Protein AF-A0AA97H1F6-F1 (afdb_monomer_lite)

Structure (mmCIF, N/CA/C/O backbone):
data_AF-A0AA97H1F6-F1
#
_entry.id   AF-A0AA97H1F6-F1
#
loop_
_atom_site.group_PDB
_atom_site.id
_atom_site.type_symbol
_atom_site.label_atom_id
_atom_site.label_alt_id
_atom_site.label_comp_id
_atom_site.label_asym_id
_atom_site.label_entity_id
_atom_site.label_seq_id
_atom_site.pdbx_PDB_ins_code
_atom_site.Cartn_x
_atom_site.Cartn_y
_atom_site.Cartn_z
_atom_site.occupancy
_atom_site.B_iso_or_equiv
_atom_site.auth_seq_id
_atom_site.auth_comp_id
_atom_site.auth_asym_id
_atom_site.auth_atom_id
_atom_site.pdbx_PDB_model_num
ATOM 1 N N . MET A 1 1 ? 39.868 -29.012 -41.112 1.00 48.16 1 MET A N 1
ATOM 2 C CA . MET A 1 1 ? 40.138 -27.987 -40.078 1.00 48.16 1 MET A CA 1
ATOM 3 C C . MET A 1 1 ? 39.762 -26.616 -40.615 1.00 48.16 1 MET A C 1
ATOM 5 O O . MET A 1 1 ? 40.369 -26.194 -41.588 1.00 48.16 1 MET A O 1
ATOM 9 N N . LYS A 1 2 ? 38.782 -25.948 -39.997 1.00 46.66 2 LYS A N 1
ATOM 10 C CA . LYS A 1 2 ? 38.742 -24.490 -39.789 1.00 46.66 2 LYS A CA 1
ATOM 11 C C . LYS A 1 2 ? 37.569 -24.178 -38.853 1.00 46.66 2 LYS A C 1
ATOM 13 O O . LYS A 1 2 ? 36.409 -24.271 -39.229 1.00 46.66 2 LYS A O 1
ATOM 18 N N . THR A 1 3 ? 37.948 -23.940 -37.601 1.00 50.97 3 THR A N 1
ATOM 19 C CA . THR A 1 3 ? 37.331 -23.051 -36.602 1.00 50.97 3 THR A CA 1
ATOM 20 C C . THR A 1 3 ? 36.344 -22.057 -37.235 1.00 50.97 3 THR A C 1
ATOM 22 O O . THR A 1 3 ? 36.708 -21.379 -38.188 1.00 50.97 3 THR A O 1
ATOM 25 N N . GLY A 1 4 ? 35.083 -21.958 -36.824 1.00 58.19 4 GLY A N 1
ATOM 26 C CA . GLY A 1 4 ? 34.626 -21.762 -35.454 1.00 58.19 4 GLY A CA 1
ATOM 27 C C . GLY A 1 4 ? 34.328 -20.274 -35.267 1.00 58.19 4 GLY A C 1
ATOM 28 O O . GLY A 1 4 ? 35.248 -19.472 -35.340 1.00 58.19 4 GLY A O 1
ATOM 29 N N . LEU A 1 5 ? 33.071 -19.913 -35.018 1.00 58.59 5 LEU A N 1
ATOM 30 C CA . LEU A 1 5 ? 32.729 -18.680 -34.314 1.00 58.59 5 LEU A CA 1
ATOM 31 C C . LEU A 1 5 ? 31.618 -19.036 -33.328 1.00 58.59 5 LEU A C 1
ATOM 33 O O . LEU A 1 5 ? 30.497 -19.357 -33.712 1.00 58.59 5 LEU A O 1
ATOM 37 N N . LEU A 1 6 ? 31.996 -19.070 -32.054 1.00 57.38 6 LEU A N 1
ATOM 38 C CA . LEU A 1 6 ? 31.102 -19.235 -30.920 1.00 57.38 6 LEU A CA 1
ATOM 39 C C . LEU A 1 6 ? 30.068 -18.107 -30.933 1.00 57.38 6 LEU A C 1
ATOM 41 O O . LEU A 1 6 ? 30.428 -16.931 -30.893 1.00 57.38 6 LEU A O 1
ATOM 45 N N . SER A 1 7 ? 28.787 -18.474 -30.962 1.00 59.50 7 SER A N 1
ATOM 46 C CA . SER A 1 7 ? 27.682 -17.581 -30.626 1.00 59.50 7 SER A CA 1
ATOM 47 C C . SER A 1 7 ? 27.861 -17.097 -29.189 1.00 59.50 7 SER A C 1
ATOM 49 O O . SER A 1 7 ? 27.561 -17.816 -28.239 1.00 59.50 7 SER A O 1
ATOM 51 N N . ILE A 1 8 ? 28.364 -15.876 -29.019 1.00 64.00 8 ILE A N 1
ATOM 52 C CA . ILE A 1 8 ? 28.364 -15.194 -27.726 1.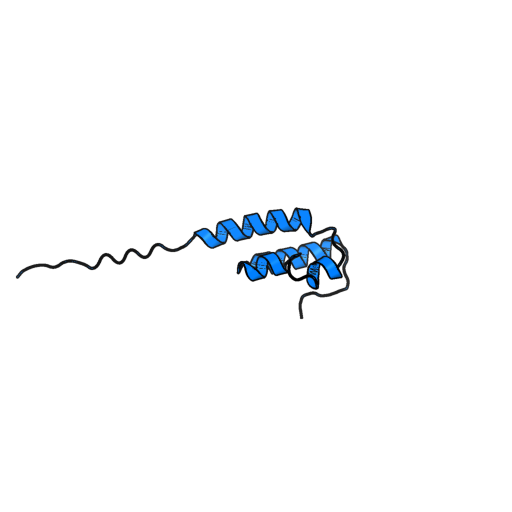00 64.00 8 ILE A CA 1
ATOM 53 C C . ILE A 1 8 ? 26.940 -14.671 -27.516 1.00 64.00 8 ILE A C 1
ATOM 55 O O . ILE A 1 8 ? 26.591 -13.564 -27.920 1.00 64.00 8 ILE A O 1
ATOM 59 N N . GLY A 1 9 ? 26.090 -15.523 -26.941 1.00 62.06 9 GLY A N 1
ATOM 60 C CA . GLY A 1 9 ? 24.792 -15.126 -26.415 1.00 62.06 9 GLY A CA 1
ATOM 61 C C . GLY A 1 9 ? 25.005 -14.246 -25.189 1.00 62.06 9 GLY A C 1
ATOM 62 O O . GLY A 1 9 ? 25.326 -14.743 -24.113 1.00 62.06 9 GLY A O 1
ATOM 63 N N . PHE A 1 10 ? 24.853 -12.936 -25.356 1.00 60.66 10 PHE A N 1
ATOM 64 C CA . PHE A 1 10 ? 24.882 -11.989 -24.247 1.00 60.66 10 PHE A CA 1
ATOM 65 C C . PHE A 1 10 ? 23.524 -12.030 -23.530 1.00 60.66 10 PHE A C 1
ATOM 67 O O . PHE A 1 10 ? 22.595 -11.297 -23.865 1.00 60.66 10 PHE A O 1
ATOM 74 N N . LEU A 1 11 ? 23.385 -12.934 -22.559 1.00 62.94 11 LEU A N 1
ATOM 75 C CA . LEU A 1 11 ? 22.281 -12.909 -21.600 1.00 62.94 11 LEU A CA 1
ATOM 76 C C . LEU A 1 11 ? 22.576 -11.820 -20.562 1.00 62.94 11 LEU A C 1
ATOM 78 O O . LEU A 1 11 ? 23.209 -12.071 -19.537 1.00 62.94 11 LEU A O 1
ATOM 82 N N . PHE A 1 12 ? 22.140 -10.592 -20.841 1.00 62.66 12 PHE A N 1
ATOM 83 C CA . PHE A 1 12 ? 22.056 -9.548 -19.822 1.00 62.66 12 PHE A CA 1
ATOM 84 C C . PHE A 1 12 ? 20.954 -9.935 -18.835 1.00 62.66 12 PHE A C 1
ATOM 86 O O . PHE A 1 12 ? 19.767 -9.833 -19.130 1.00 62.66 12 PHE A O 1
ATOM 93 N N . ILE A 1 13 ? 21.355 -10.437 -17.671 1.00 61.41 13 ILE A N 1
ATOM 94 C CA . ILE A 1 13 ? 20.435 -10.815 -16.601 1.00 61.41 13 ILE A CA 1
ATOM 95 C C . ILE A 1 13 ? 19.912 -9.523 -15.959 1.00 61.41 13 ILE A C 1
ATOM 97 O O . ILE A 1 13 ? 20.647 -8.811 -15.267 1.00 61.41 13 ILE A O 1
ATOM 101 N N . SER A 1 14 ? 18.649 -9.208 -16.237 1.00 55.81 14 SER A N 1
ATOM 102 C CA . SER A 1 14 ? 17.913 -8.026 -15.784 1.00 55.81 14 SER A CA 1
ATOM 103 C C . SER A 1 14 ? 17.784 -7.974 -14.254 1.00 55.81 14 SER A C 1
ATOM 105 O O . SER A 1 14 ? 16.795 -8.420 -13.687 1.00 55.81 14 SER A O 1
ATOM 107 N N . ASN A 1 15 ? 18.773 -7.391 -13.572 1.00 54.88 15 ASN A N 1
ATOM 108 C CA . ASN A 1 15 ? 18.728 -7.115 -12.125 1.00 54.88 15 ASN A CA 1
ATOM 109 C C . ASN A 1 15 ? 18.028 -5.783 -11.782 1.00 54.88 15 ASN A C 1
ATOM 111 O O . ASN A 1 15 ? 18.001 -5.372 -10.626 1.00 54.88 15 ASN A O 1
ATOM 115 N N . VAL A 1 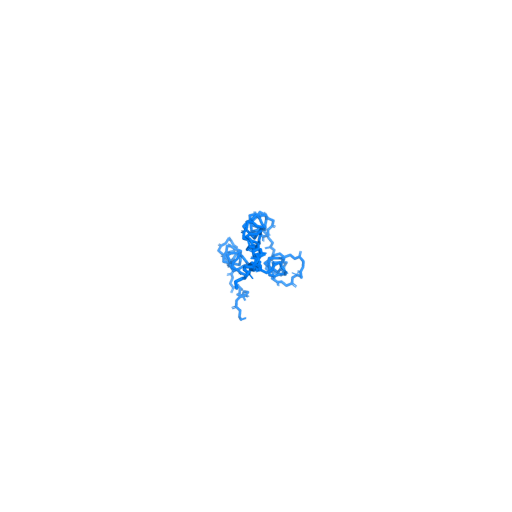16 ? 17.463 -5.095 -12.777 1.00 58.50 16 VAL A N 1
ATOM 116 C CA . VAL A 1 16 ? 16.908 -3.740 -12.619 1.00 58.50 16 VAL A CA 1
ATOM 117 C C . VAL A 1 16 ? 15.615 -3.736 -11.788 1.00 58.50 16 VAL A C 1
ATOM 119 O O . VAL A 1 16 ? 15.355 -2.781 -11.070 1.00 58.50 16 VAL A O 1
ATOM 122 N N . VAL A 1 17 ? 14.848 -4.831 -11.805 1.00 60.38 17 VAL A N 1
ATOM 123 C CA . VAL A 1 17 ? 13.514 -4.902 -11.174 1.00 60.38 17 VAL A CA 1
ATOM 124 C C . VAL A 1 17 ? 13.577 -4.922 -9.635 1.00 60.38 17 VAL A C 1
ATOM 126 O O . VAL A 1 17 ? 12.712 -4.364 -8.973 1.00 60.38 17 VAL A O 1
ATOM 129 N N . PHE A 1 18 ? 14.620 -5.503 -9.031 1.00 59.75 18 PHE A N 1
ATOM 130 C CA . PHE A 1 18 ? 14.699 -5.648 -7.567 1.00 59.75 18 PHE A CA 1
ATOM 131 C C . PHE A 1 18 ? 15.075 -4.363 -6.816 1.00 59.75 18 PHE A C 1
ATOM 133 O O . PHE A 1 18 ? 14.668 -4.186 -5.667 1.00 59.75 18 PHE A O 1
ATOM 140 N N . ALA A 1 19 ? 15.883 -3.486 -7.419 1.00 63.66 19 ALA A N 1
ATOM 141 C CA . ALA A 1 19 ? 16.206 -2.195 -6.809 1.00 63.66 19 ALA A CA 1
ATOM 142 C C . ALA A 1 19 ? 14.988 -1.257 -6.832 1.00 63.66 19 ALA A C 1
ATOM 144 O O . ALA A 1 19 ? 14.764 -0.521 -5.874 1.00 63.66 19 ALA A O 1
ATOM 145 N N . ASP A 1 20 ? 14.182 -1.352 -7.888 1.00 86.62 20 ASP A N 1
ATOM 146 C CA . ASP A 1 20 ? 12.993 -0.534 -8.109 1.00 86.62 20 ASP A CA 1
ATOM 147 C C . ASP A 1 20 ? 11.882 -0.837 -7.090 1.00 86.62 20 ASP A C 1
ATOM 149 O O . ASP A 1 20 ? 11.388 0.070 -6.421 1.00 86.62 20 ASP A O 1
ATOM 153 N N . CYS A 1 21 ? 11.588 -2.120 -6.844 1.00 94.00 21 CYS A N 1
ATOM 154 C CA . CYS A 1 21 ? 10.539 -2.510 -5.900 1.00 94.00 21 CYS A CA 1
ATOM 155 C C . CYS A 1 21 ? 10.801 -2.049 -4.460 1.00 94.00 21 CYS A C 1
ATOM 157 O O . CYS A 1 21 ? 9.876 -1.630 -3.764 1.00 94.00 21 CYS A O 1
ATOM 159 N N . LYS A 1 22 ? 12.060 -2.082 -4.002 1.00 94.81 22 LYS A N 1
ATOM 160 C CA . LYS A 1 22 ? 12.414 -1.605 -2.656 1.00 94.81 22 LYS A CA 1
ATOM 161 C C . LYS A 1 22 ? 12.202 -0.102 -2.505 1.00 94.81 22 LYS A C 1
ATOM 163 O O . LYS A 1 22 ? 11.667 0.325 -1.488 1.00 94.81 22 LYS A O 1
ATOM 168 N N . VAL A 1 23 ? 12.599 0.683 -3.505 1.00 95.00 23 VAL A N 1
ATOM 169 C CA . VAL A 1 23 ? 12.389 2.138 -3.502 1.00 95.00 23 VAL A CA 1
ATOM 170 C C . VAL A 1 23 ? 10.896 2.453 -3.546 1.00 95.00 23 VAL A C 1
ATOM 172 O O . VAL A 1 23 ? 10.416 3.241 -2.733 1.00 95.00 23 VAL A O 1
ATOM 175 N N . ALA A 1 24 ? 10.147 1.770 -4.415 1.00 94.50 24 ALA A N 1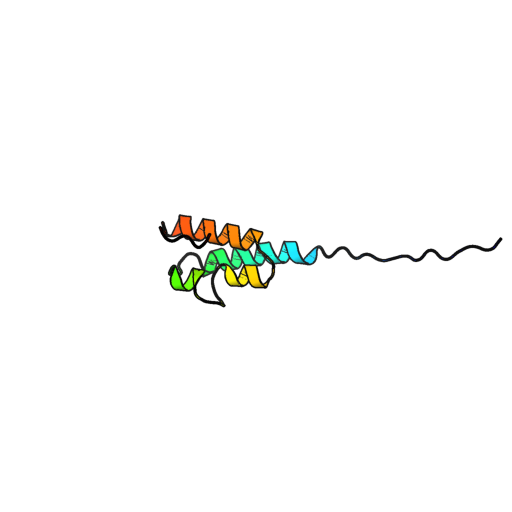
ATOM 176 C CA . ALA A 1 24 ? 8.699 1.917 -4.489 1.00 94.50 24 ALA A CA 1
ATOM 177 C C . ALA A 1 24 ? 8.031 1.582 -3.143 1.00 94.50 24 ALA A C 1
ATOM 179 O O . ALA A 1 24 ? 7.159 2.316 -2.687 1.00 94.50 24 ALA A O 1
ATOM 180 N N . LEU A 1 25 ? 8.473 0.525 -2.452 1.00 96.81 25 LEU A N 1
ATOM 181 C CA . LEU A 1 25 ? 7.980 0.195 -1.114 1.00 96.81 25 LEU A CA 1
ATOM 182 C C . LEU A 1 25 ? 8.232 1.322 -0.107 1.00 96.81 25 LEU A C 1
ATOM 184 O O . LEU A 1 25 ? 7.340 1.656 0.667 1.00 96.81 25 LEU A O 1
ATOM 188 N N . GLU A 1 26 ? 9.436 1.893 -0.090 1.00 96.81 26 GLU A N 1
ATOM 189 C CA . GLU A 1 26 ? 9.775 2.990 0.823 1.00 96.81 26 GLU A CA 1
ATOM 190 C C . GLU A 1 26 ? 8.923 4.239 0.586 1.00 96.81 26 GLU A C 1
ATOM 192 O O . GLU A 1 26 ? 8.582 4.938 1.541 1.00 96.81 26 GLU A O 1
ATOM 197 N N . GLU A 1 27 ? 8.579 4.519 -0.668 1.00 96.12 27 GLU A N 1
ATOM 198 C CA . GLU A 1 27 ? 7.667 5.599 -1.038 1.00 96.12 27 GLU A CA 1
ATOM 199 C C . GLU A 1 27 ? 6.250 5.315 -0.531 1.00 96.12 27 GLU A C 1
ATOM 201 O O . GLU A 1 27 ? 5.690 6.107 0.230 1.00 96.12 27 GLU A O 1
ATOM 206 N N . ARG A 1 28 ? 5.711 4.131 -0.842 1.00 96.31 28 ARG A N 1
ATOM 207 C CA . ARG A 1 28 ? 4.369 3.732 -0.400 1.00 96.31 28 ARG A CA 1
ATOM 208 C C . ARG A 1 28 ? 4.244 3.679 1.124 1.00 96.31 28 ARG A C 1
ATOM 210 O O . ARG A 1 28 ? 3.224 4.075 1.669 1.00 96.31 28 ARG A O 1
ATOM 217 N N . LEU A 1 29 ? 5.285 3.265 1.852 1.00 97.31 29 L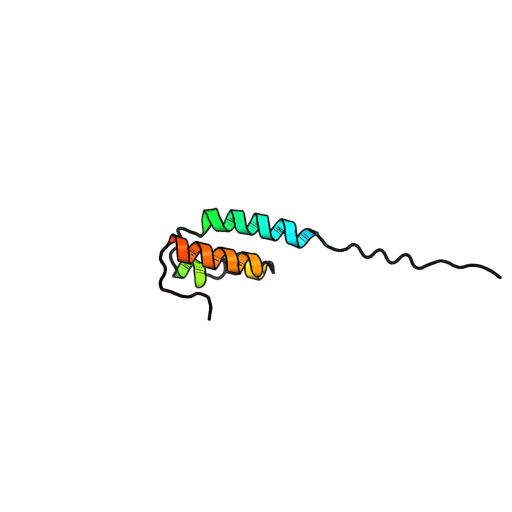EU A N 1
ATOM 218 C CA . LEU A 1 29 ? 5.279 3.280 3.323 1.00 97.31 29 LEU A CA 1
ATOM 219 C C . LEU A 1 29 ? 5.129 4.689 3.915 1.00 97.31 29 LEU A C 1
ATOM 221 O O . LEU A 1 29 ? 4.656 4.814 5.040 1.00 97.31 29 LEU A O 1
ATOM 225 N N . LYS A 1 30 ? 5.544 5.737 3.199 1.00 96.75 30 LYS A N 1
ATOM 226 C CA . LYS A 1 30 ? 5.378 7.126 3.650 1.00 96.75 30 LYS A CA 1
ATOM 227 C C . LYS A 1 30 ? 4.002 7.674 3.295 1.00 96.75 30 LYS A C 1
ATOM 229 O O . LYS A 1 30 ? 3.456 8.455 4.061 1.00 96.75 30 LYS A O 1
ATOM 234 N N . GLU A 1 31 ? 3.476 7.290 2.138 1.00 95.50 31 GLU A N 1
ATOM 235 C CA . GLU A 1 31 ? 2.235 7.854 1.602 1.00 95.50 31 GLU A CA 1
ATOM 236 C C . GLU A 1 31 ? 0.981 7.109 2.067 1.00 95.50 31 GLU A C 1
ATOM 238 O O . GLU A 1 31 ? -0.062 7.727 2.267 1.00 95.50 31 GLU A O 1
ATOM 243 N N . ASP A 1 32 ? 1.079 5.794 2.274 1.00 95.50 32 ASP A N 1
ATOM 244 C CA . ASP A 1 32 ? -0.106 4.941 2.323 1.00 95.50 32 ASP A CA 1
ATOM 245 C C . ASP A 1 32 ? -0.491 4.474 3.736 1.00 95.50 32 ASP A C 1
ATOM 247 O O . ASP A 1 32 ? -1.596 3.969 3.931 1.00 95.50 32 ASP A O 1
ATOM 251 N N . LEU A 1 33 ? 0.386 4.617 4.741 1.00 95.06 33 LEU A N 1
ATOM 252 C CA . LEU A 1 33 ? 0.118 4.112 6.099 1.00 95.06 33 LEU A CA 1
ATOM 253 C C . LEU A 1 33 ? -0.977 4.882 6.843 1.00 95.06 33 LEU A C 1
ATOM 255 O O . LEU A 1 33 ? -1.604 4.302 7.726 1.00 95.06 33 LEU A O 1
ATOM 259 N N . ASP A 1 34 ? -1.229 6.136 6.472 1.00 94.62 34 ASP A N 1
ATOM 260 C CA . ASP A 1 34 ? -2.267 6.984 7.075 1.00 94.62 34 ASP A CA 1
ATOM 261 C C . ASP A 1 34 ? -3.573 7.004 6.260 1.00 94.62 34 ASP A C 1
ATOM 263 O O . ASP A 1 34 ? -4.520 7.723 6.591 1.00 94.62 34 ASP A O 1
ATOM 267 N N . LEU A 1 35 ? -3.648 6.222 5.179 1.00 93.94 35 LEU A N 1
ATOM 268 C CA . LEU A 1 35 ? -4.867 6.089 4.391 1.00 93.94 35 LEU A CA 1
ATOM 269 C C . LEU A 1 35 ? -5.959 5.353 5.175 1.00 93.94 35 LEU A C 1
ATOM 271 O O . LEU A 1 35 ? -5.704 4.493 6.018 1.00 93.94 35 LEU A O 1
ATOM 275 N N . THR A 1 36 ? -7.216 5.627 4.829 1.00 93.25 36 THR A N 1
ATOM 276 C CA . THR A 1 36 ? -8.312 4.732 5.226 1.00 93.25 36 THR A CA 1
ATOM 277 C C . THR A 1 36 ? -8.157 3.373 4.540 1.00 93.25 36 THR A C 1
ATOM 279 O O . THR A 1 36 ? -7.590 3.283 3.451 1.00 93.25 36 THR A O 1
ATOM 282 N N . TYR A 1 37 ? -8.721 2.309 5.123 1.00 91.00 37 TYR A N 1
ATOM 283 C CA . TYR A 1 37 ? -8.689 0.977 4.506 1.00 91.00 37 TYR A CA 1
ATOM 284 C C . TYR A 1 37 ? -9.220 0.987 3.063 1.00 91.00 37 TYR A C 1
ATOM 286 O O . TYR A 1 37 ? -8.607 0.417 2.165 1.00 91.00 37 TYR A O 1
ATOM 294 N N . GLN A 1 38 ? -10.323 1.701 2.815 1.00 91.31 38 GLN A N 1
ATOM 295 C CA . GLN A 1 38 ? -10.901 1.827 1.478 1.00 91.31 38 GLN A CA 1
ATOM 296 C C . GLN A 1 38 ? -9.922 2.470 0.486 1.00 91.31 38 GLN A C 1
ATOM 298 O O . GLN A 1 38 ? -9.781 1.988 -0.636 1.00 91.31 38 GLN A O 1
ATOM 303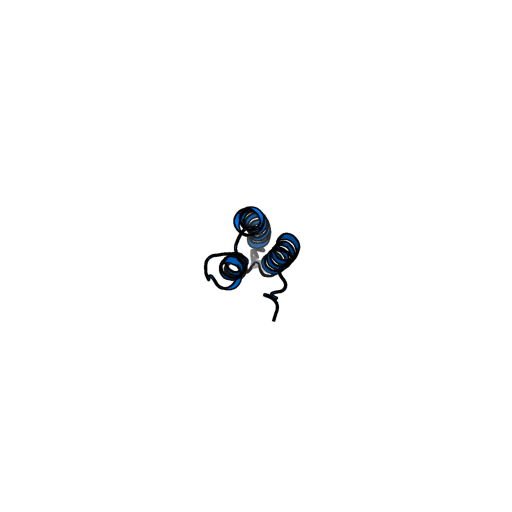 N N . GLN A 1 39 ? -9.219 3.528 0.893 1.00 93.69 39 GLN A N 1
ATOM 304 C CA . GLN A 1 39 ? -8.206 4.161 0.047 1.00 93.69 39 GLN A CA 1
ATOM 305 C C . GLN A 1 39 ? -7.001 3.248 -0.189 1.00 93.69 39 GLN A C 1
ATOM 307 O O . GLN A 1 39 ? -6.471 3.232 -1.293 1.00 93.69 39 GLN A O 1
ATOM 312 N N . PHE A 1 40 ? -6.598 2.486 0.826 1.00 94.69 40 PHE A N 1
ATOM 313 C CA . PHE A 1 40 ? -5.453 1.588 0.761 1.00 94.69 40 PHE A CA 1
ATOM 314 C C . PHE A 1 40 ? -5.694 0.349 -0.123 1.00 94.69 40 PHE A C 1
ATOM 316 O O . PHE A 1 40 ? -4.832 -0.013 -0.919 1.00 94.69 40 PHE A O 1
ATOM 323 N N . ASP A 1 41 ? -6.848 -0.310 0.013 1.00 90.69 41 ASP A N 1
ATOM 324 C CA . ASP A 1 41 ? -7.116 -1.621 -0.603 1.00 90.69 41 ASP A CA 1
ATOM 325 C C . ASP A 1 41 ? -8.081 -1.555 -1.795 1.00 90.69 41 ASP A C 1
ATOM 327 O O . ASP A 1 41 ? -7.988 -2.346 -2.733 1.00 90.69 41 ASP A O 1
ATOM 331 N N . GLN A 1 42 ? -9.020 -0.605 -1.805 1.00 86.38 42 GLN A N 1
ATOM 332 C CA . GLN A 1 42 ? -10.108 -0.594 -2.791 1.00 86.38 42 GLN A CA 1
ATOM 333 C C . GLN A 1 42 ? -9.880 0.392 -3.944 1.00 86.38 42 GLN A C 1
ATOM 335 O O . GLN A 1 42 ? -10.517 0.257 -4.993 1.00 86.38 42 GLN A O 1
ATOM 340 N N . THR A 1 43 ? -8.926 1.315 -3.818 1.00 90.06 43 THR A N 1
ATOM 341 C CA . THR A 1 43 ? -8.563 2.282 -4.864 1.00 90.06 43 THR A CA 1
ATOM 342 C C . THR A 1 43 ? -7.489 1.712 -5.785 1.00 90.06 43 THR A C 1
ATOM 344 O O . THR A 1 43 ? -6.463 1.220 -5.334 1.00 90.06 43 THR A O 1
ATOM 347 N N . TYR A 1 44 ? -7.716 1.731 -7.101 1.00 84.75 44 TYR A N 1
ATOM 348 C CA . TYR A 1 44 ? -6.824 1.083 -8.072 1.00 84.75 44 TYR A CA 1
ATOM 349 C C . TYR A 1 44 ? -5.408 1.673 -8.086 1.00 84.75 44 TYR A C 1
ATOM 351 O O . TYR A 1 44 ? -4.448 0.941 -8.310 1.00 84.75 44 TYR A O 1
ATOM 359 N N . ASP A 1 45 ? -5.272 2.977 -7.903 1.00 89.38 45 ASP A N 1
ATOM 360 C CA . ASP A 1 45 ? -4.051 3.775 -8.027 1.00 89.38 45 ASP A CA 1
ATOM 361 C C . ASP A 1 45 ? -3.494 4.250 -6.677 1.00 89.38 45 ASP A C 1
ATOM 363 O O . ASP A 1 45 ? -2.787 5.249 -6.621 1.00 89.38 45 ASP A O 1
ATOM 367 N N . ALA A 1 46 ? -3.772 3.514 -5.602 1.00 90.50 46 ALA A N 1
ATOM 368 C CA . ALA A 1 46 ? -3.210 3.764 -4.280 1.00 90.50 46 ALA A CA 1
ATOM 369 C C . ALA A 1 46 ? -2.814 2.451 -3.591 1.00 90.50 46 ALA A C 1
ATOM 371 O O . ALA A 1 46 ? -3.121 1.355 -4.078 1.00 90.50 46 ALA A O 1
ATOM 372 N N . GLY A 1 47 ? -2.117 2.571 -2.461 1.00 93.94 47 GLY A N 1
ATOM 373 C CA . GLY A 1 47 ? -1.776 1.434 -1.618 1.00 93.94 47 GLY A CA 1
ATOM 374 C C . GLY A 1 47 ? -0.926 0.381 -2.327 1.00 93.94 47 GLY A C 1
ATOM 375 O O . GLY A 1 47 ? -0.153 0.644 -3.255 1.00 93.94 47 GLY A O 1
ATOM 376 N N . PHE A 1 48 ? -1.102 -0.870 -1.907 1.00 94.25 48 PHE A N 1
ATOM 377 C CA . PHE A 1 48 ? -0.295 -1.987 -2.405 1.00 94.25 48 PHE A CA 1
ATOM 378 C C . PHE A 1 48 ? -0.555 -2.335 -3.873 1.00 94.25 48 PHE A C 1
ATOM 380 O O . PHE A 1 48 ? 0.318 -2.925 -4.511 1.00 94.25 48 PHE A O 1
ATOM 387 N N . ARG A 1 49 ? -1.694 -1.924 -4.448 1.00 93.50 49 ARG A N 1
ATOM 388 C CA . ARG A 1 49 ? -2.004 -2.162 -5.867 1.00 93.50 49 ARG A CA 1
ATOM 389 C C . ARG A 1 49 ? -1.010 -1.479 -6.803 1.00 93.50 49 ARG A C 1
ATOM 391 O O . ARG A 1 49 ? -0.762 -1.988 -7.894 1.00 93.50 49 ARG A O 1
ATOM 398 N N . LEU A 1 50 ? -0.419 -0.354 -6.392 1.00 93.69 50 LEU A N 1
ATOM 399 C CA . LEU A 1 50 ? 0.654 0.297 -7.151 1.00 93.69 50 LEU A CA 1
ATOM 400 C C . LEU A 1 50 ? 1.898 -0.599 -7.251 1.00 93.69 50 LEU A C 1
ATOM 402 O O . LEU A 1 50 ? 2.490 -0.699 -8.322 1.00 93.69 50 LEU A O 1
ATOM 406 N N . LEU A 1 51 ? 2.244 -1.307 -6.171 1.00 94.62 51 LEU A N 1
ATOM 407 C CA . LEU A 1 51 ? 3.352 -2.266 -6.154 1.00 94.62 51 LEU A CA 1
ATOM 408 C C . LEU A 1 51 ? 3.020 -3.521 -6.971 1.00 94.62 51 LEU A C 1
ATOM 410 O O . LEU A 1 51 ? 3.860 -3.995 -7.734 1.00 94.62 51 LEU A O 1
ATOM 414 N N . GLU A 1 52 ? 1.791 -4.034 -6.879 1.00 92.81 52 GLU A N 1
ATOM 415 C CA . GLU A 1 52 ? 1.377 -5.214 -7.648 1.00 92.81 52 GLU A CA 1
ATOM 416 C C . GLU A 1 52 ? 1.410 -4.990 -9.160 1.00 92.81 52 GLU A C 1
ATOM 418 O O . GLU A 1 52 ? 1.875 -5.863 -9.894 1.00 92.81 52 GLU A O 1
ATOM 423 N N . LYS A 1 53 ? 0.976 -3.816 -9.637 1.00 91.00 53 LYS A N 1
ATOM 424 C CA . LYS A 1 53 ? 1.041 -3.469 -11.068 1.00 91.00 53 LYS A CA 1
ATOM 425 C C . LYS A 1 53 ? 2.466 -3.430 -11.605 1.00 91.00 53 LYS A C 1
ATOM 427 O O . LYS A 1 53 ? 2.671 -3.730 -12.778 1.00 91.00 53 LYS A O 1
ATOM 432 N N . SER A 1 54 ? 3.427 -3.082 -10.756 1.00 90.31 54 SER A N 1
ATOM 433 C CA . SER A 1 54 ? 4.854 -3.075 -11.088 1.00 90.31 54 SER A CA 1
ATOM 434 C C . SER A 1 54 ? 5.513 -4.454 -10.933 1.00 90.31 54 SER A C 1
ATOM 436 O O . SER A 1 54 ? 6.715 -4.585 -11.144 1.00 90.31 54 SER A O 1
ATOM 438 N N . GLY A 1 55 ? 4.750 -5.495 -10.574 1.00 91.94 55 GLY A N 1
ATOM 439 C CA . GLY A 1 55 ? 5.266 -6.847 -10.332 1.00 91.94 55 GLY A CA 1
ATOM 440 C C . GLY A 1 55 ? 5.966 -7.020 -8.978 1.00 91.94 55 GLY A C 1
ATOM 441 O O . GLY A 1 55 ? 6.567 -8.063 -8.719 1.00 91.94 55 GLY A O 1
ATOM 442 N N . CYS A 1 56 ? 5.875 -6.028 -8.091 1.00 94.44 56 CYS A N 1
ATOM 443 C CA . CYS A 1 56 ? 6.511 -6.006 -6.774 1.00 94.44 56 CYS A CA 1
ATOM 444 C C . CYS A 1 56 ? 5.637 -6.700 -5.716 1.00 94.44 56 CYS A C 1
ATOM 446 O O . CYS A 1 56 ? 5.237 -6.108 -4.712 1.00 94.44 56 CYS A O 1
ATOM 448 N N . HIS A 1 57 ? 5.282 -7.966 -5.954 1.00 93.81 57 HIS A N 1
ATOM 449 C CA . HIS A 1 57 ? 4.323 -8.704 -5.120 1.00 93.81 57 HIS A CA 1
ATOM 450 C C . HIS A 1 57 ? 4.815 -8.929 -3.681 1.00 93.81 57 HIS A C 1
ATOM 452 O O . HIS A 1 57 ? 4.028 -8.891 -2.734 1.00 93.81 57 HIS A O 1
ATOM 458 N N . ALA A 1 58 ? 6.120 -9.154 -3.493 1.00 94.88 58 ALA A N 1
ATOM 459 C CA . ALA A 1 58 ? 6.694 -9.345 -2.163 1.00 94.88 58 ALA A CA 1
ATOM 460 C C . ALA A 1 58 ? 6.602 -8.056 -1.333 1.00 94.88 58 ALA A C 1
ATOM 462 O O . ALA A 1 58 ? 6.222 -8.082 -0.162 1.00 94.88 58 ALA A O 1
ATOM 463 N N . GLU A 1 59 ? 6.898 -6.920 -1.955 1.00 96.19 59 GLU A N 1
ATOM 464 C CA . GLU A 1 59 ? 6.813 -5.596 -1.359 1.00 96.19 59 GLU A CA 1
ATOM 465 C C . GLU A 1 59 ? 5.365 -5.179 -1.100 1.00 96.19 59 GLU A C 1
ATOM 467 O O . GLU A 1 59 ? 5.078 -4.651 -0.026 1.00 96.19 59 GLU A O 1
ATOM 472 N N . ALA A 1 60 ? 4.440 -5.497 -2.009 1.00 95.88 60 ALA A N 1
ATOM 473 C CA . ALA A 1 60 ? 3.006 -5.324 -1.786 1.00 95.88 60 ALA A CA 1
ATOM 474 C C . ALA A 1 60 ? 2.553 -6.044 -0.502 1.00 95.88 60 ALA A C 1
ATOM 476 O O . ALA A 1 60 ? 1.926 -5.440 0.370 1.00 95.88 60 ALA A O 1
ATOM 477 N N . ALA A 1 61 ? 2.966 -7.303 -0.316 1.00 95.38 61 ALA A N 1
ATOM 478 C CA . ALA A 1 61 ? 2.676 -8.063 0.900 1.00 95.38 61 ALA A CA 1
ATOM 479 C C . ALA A 1 61 ? 3.317 -7.455 2.164 1.00 95.38 61 ALA A C 1
ATOM 481 O O . ALA A 1 61 ? 2.722 -7.502 3.248 1.00 95.38 61 ALA A O 1
ATOM 482 N N . ILE A 1 62 ? 4.519 -6.873 2.052 1.00 96.62 62 ILE A N 1
ATOM 483 C CA . ILE A 1 62 ? 5.149 -6.136 3.159 1.00 96.62 62 ILE A CA 1
ATOM 484 C C . ILE A 1 62 ? 4.318 -4.898 3.511 1.00 96.62 62 ILE A C 1
ATOM 486 O O . ILE A 1 62 ? 4.039 -4.682 4.694 1.00 96.62 62 ILE A O 1
ATOM 490 N N . LEU A 1 63 ? 3.900 -4.115 2.514 1.00 96.75 63 LEU A N 1
ATOM 491 C CA . LEU A 1 63 ? 3.108 -2.907 2.718 1.00 96.75 63 LEU A CA 1
ATOM 492 C C . LEU A 1 63 ? 1.768 -3.218 3.402 1.00 96.75 63 LEU A C 1
ATOM 494 O O . LEU A 1 63 ? 1.451 -2.580 4.403 1.00 96.75 63 LEU A O 1
ATOM 498 N N . ILE A 1 64 ? 1.042 -4.252 2.953 1.00 95.06 64 ILE A N 1
ATOM 499 C CA . ILE A 1 64 ? -0.216 -4.707 3.582 1.00 95.06 64 ILE A CA 1
ATOM 500 C C . ILE A 1 64 ? -0.009 -5.006 5.071 1.00 95.06 64 ILE A C 1
ATOM 502 O O . ILE A 1 64 ? -0.743 -4.504 5.925 1.00 95.06 64 ILE A O 1
ATOM 506 N N . LYS A 1 65 ? 1.026 -5.784 5.416 1.00 94.69 65 LYS A N 1
ATOM 507 C CA . LYS A 1 65 ? 1.321 -6.112 6.821 1.00 94.69 65 LYS A CA 1
ATOM 508 C C . LYS A 1 65 ? 1.619 -4.869 7.655 1.00 94.69 65 LYS A C 1
ATOM 510 O O . LYS A 1 65 ? 1.180 -4.784 8.805 1.00 94.69 65 LYS A O 1
ATOM 515 N N . ARG A 1 66 ? 2.375 -3.918 7.098 1.00 96.00 66 ARG A N 1
ATOM 516 C CA . ARG A 1 66 ? 2.712 -2.663 7.780 1.00 96.00 66 ARG A CA 1
ATOM 517 C C . ARG A 1 66 ? 1.474 -1.797 7.991 1.00 96.00 66 ARG A C 1
ATOM 519 O O . ARG A 1 66 ? 1.290 -1.329 9.108 1.00 96.00 66 ARG A O 1
ATOM 526 N N . PHE A 1 67 ? 0.604 -1.680 6.990 1.00 95.38 67 PHE A N 1
ATOM 527 C CA . PHE A 1 67 ? -0.659 -0.949 7.083 1.00 95.38 67 PHE A CA 1
ATOM 528 C C . PHE A 1 67 ? -1.582 -1.508 8.173 1.00 95.38 67 PHE A C 1
ATOM 530 O O . PHE A 1 67 ? -2.041 -0.760 9.039 1.00 95.38 67 PHE A O 1
ATOM 537 N N . ILE A 1 68 ? -1.807 -2.828 8.178 1.00 92.06 68 ILE A N 1
ATOM 538 C CA . ILE A 1 68 ? -2.654 -3.501 9.178 1.00 92.06 68 ILE A CA 1
ATOM 539 C C . ILE A 1 68 ? -2.106 -3.272 10.591 1.00 92.06 68 ILE A C 1
ATOM 541 O O . ILE A 1 68 ? -2.863 -2.943 11.504 1.00 92.06 68 ILE A O 1
ATOM 545 N N . THR A 1 69 ? -0.785 -3.399 10.756 1.00 93.25 69 THR A N 1
ATOM 546 C CA . THR A 1 69 ? -0.108 -3.183 12.044 1.00 93.25 69 THR A CA 1
ATOM 547 C C . THR A 1 69 ? -0.206 -1.726 12.501 1.00 93.25 69 THR A C 1
ATOM 549 O O . THR A 1 69 ? -0.467 -1.480 13.673 1.00 93.25 69 THR A O 1
ATOM 552 N N . HIS A 1 70 ? -0.007 -0.767 11.592 1.00 93.94 70 HIS A N 1
ATOM 553 C CA . HIS A 1 70 ? -0.040 0.666 11.892 1.00 93.94 70 HIS A CA 1
ATOM 554 C C . HIS A 1 70 ? -1.432 1.128 12.344 1.00 93.94 70 HIS A C 1
ATOM 556 O O . HIS A 1 70 ? -1.565 1.811 13.356 1.00 93.94 70 HIS A O 1
ATOM 562 N N . ASN A 1 71 ? -2.476 0.693 11.636 1.00 90.12 71 ASN A N 1
ATOM 563 C CA . ASN A 1 71 ? -3.843 1.171 11.852 1.00 90.12 71 ASN A CA 1
ATOM 564 C C . ASN A 1 71 ? -4.666 0.310 12.820 1.00 90.12 71 A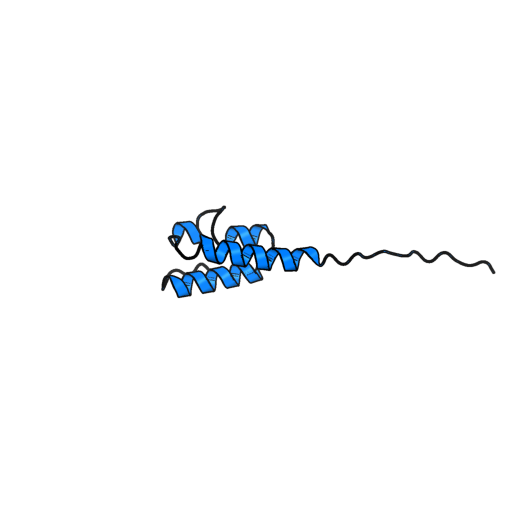SN A C 1
ATOM 566 O O . ASN A 1 71 ? -5.830 0.616 13.068 1.00 90.12 71 ASN A O 1
ATOM 570 N N . ASN A 1 72 ? -4.101 -0.781 13.354 1.00 85.75 72 ASN A N 1
ATOM 571 C CA . ASN A 1 72 ? -4.856 -1.827 14.059 1.00 85.75 72 ASN A CA 1
ATOM 572 C C . ASN A 1 72 ? -6.081 -2.298 13.250 1.00 85.75 72 ASN A C 1
ATOM 574 O O . ASN A 1 72 ? -7.148 -2.572 13.812 1.00 85.75 72 ASN A O 1
ATOM 578 N N . SER A 1 73 ? -5.940 -2.344 11.919 1.00 76.12 73 SER A N 1
ATOM 579 C CA . SER A 1 73 ? -7.043 -2.696 11.028 1.00 76.12 73 SER A CA 1
ATOM 580 C C . SER A 1 73 ? -7.504 -4.122 11.325 1.00 76.12 73 SER A C 1
ATOM 582 O O . SER A 1 73 ? -6.692 -5.044 11.402 1.00 76.12 73 SER A O 1
ATOM 584 N N . LYS A 1 74 ? -8.816 -4.308 11.488 1.00 76.06 74 LYS A N 1
ATOM 585 C CA . LYS A 1 74 ? -9.436 -5.640 11.588 1.00 76.06 74 LYS A CA 1
ATOM 586 C C . LYS A 1 74 ? -9.814 -6.209 10.221 1.00 76.06 74 LYS A C 1
ATOM 588 O O . LYS A 1 74 ? -10.208 -7.369 10.136 1.00 76.06 74 LYS A O 1
ATOM 593 N N . GLU A 1 75 ? -9.728 -5.388 9.180 1.00 70.81 75 GLU A N 1
ATOM 594 C CA . GLU A 1 75 ? -10.027 -5.763 7.804 1.00 70.81 75 GLU A CA 1
ATOM 595 C C . GLU A 1 75 ? -8.797 -6.431 7.175 1.00 70.81 75 GLU A C 1
ATOM 597 O O . GLU A 1 75 ? -7.664 -5.986 7.380 1.00 70.81 75 GLU A O 1
ATOM 602 N N . SER A 1 76 ? -9.023 -7.528 6.448 1.00 65.31 76 SER A N 1
ATOM 603 C CA . SER A 1 76 ? -7.969 -8.313 5.803 1.00 65.31 76 SER A CA 1
ATOM 604 C C . SER A 1 76 ? -7.988 -8.072 4.299 1.00 65.31 76 SER A C 1
ATOM 606 O O . SER A 1 76 ? -8.909 -8.525 3.628 1.00 65.31 76 SER A O 1
ATOM 608 N N . SER A 1 77 ? -6.934 -7.445 3.772 1.00 59.81 77 SER A N 1
ATOM 609 C CA . SER A 1 77 ? -6.672 -7.362 2.322 1.00 59.81 77 SER A CA 1
ATOM 610 C C . SER A 1 77 ? -6.098 -8.670 1.751 1.00 59.81 77 SER A C 1
ATOM 612 O O . SER A 1 77 ? -5.856 -8.780 0.556 1.00 59.81 77 SER A O 1
ATOM 614 N N . LEU A 1 78 ? -5.838 -9.663 2.612 1.00 54.16 78 LEU A N 1
ATOM 615 C CA . LEU A 1 78 ? -5.389 -11.006 2.249 1.00 54.16 78 LEU A CA 1
ATOM 616 C C . LEU A 1 78 ? -6.599 -11.951 2.286 1.00 54.16 78 LEU A C 1
ATOM 618 O O . LEU A 1 78 ? -6.925 -12.483 3.351 1.00 54.16 78 LEU A O 1
ATOM 622 N N . THR A 1 79 ? -7.260 -12.159 1.151 1.00 46.25 79 THR A N 1
ATOM 623 C CA . THR A 1 79 ? -8.137 -13.322 0.922 1.00 46.25 79 THR A CA 1
ATOM 624 C C . THR A 1 79 ? -7.782 -13.980 -0.389 1.00 46.25 79 THR A C 1
ATOM 626 O O . THR A 1 79 ? -7.670 -13.226 -1.380 1.00 46.25 79 THR A O 1
#

Radius of gyration: 19.73 Å; chains: 1; bounding box: 51×36×54 Å

Foldseek 3Di:
DDDDDDDPPPPPPPPPLVVVLVVVLVVLLVVPLPDDPCQQQVDCCHHLNVSVVSVSVVSSVVRQVSSCVSVVDPDDSPD

Sequence (79 aa):
MKTGLLSIGFLFISNVVFADCKVALEERLKEDLDLTYQQFDQTYDAGFRLLEKSGCHAEAAILIKRFITHNNSKESSLT

Secondary structure (DSSP, 8-state):
---------------HHHHHHHHHHHHHHHHSTTS-HIIIII-TTSTHHHHHHTT-HHHHHHHHHHHHHHHT----S--

pLDDT: mean 82.36, std 16.53, range [46.25, 97.31]